Protein AF-A3IW28-F1 (afdb_monomer_lite)

Secondary structure (DSSP, 8-state):
---HHHHHTSHHHHHHHHHHHHHHHHHHHHTTT--HHHHHHHHHHHHSTTTT--S-TTSHHHHHHHHHHHHHHHHHHHHHS-GGG-

Organism: NCBI:txid391612

pLDDT: mean 86.34, std 9.54, range [49.5, 97.75]

Structure (mmCIF, N/CA/C/O back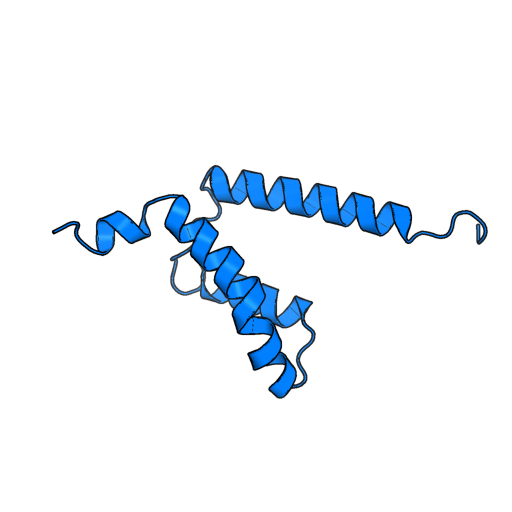bone):
data_AF-A3IW28-F1
#
_entry.id   AF-A3IW28-F1
#
loop_
_atom_site.group_PDB
_atom_site.id
_atom_site.type_symbol
_atom_site.label_atom_id
_atom_site.label_alt_id
_atom_site.label_comp_id
_atom_site.label_asym_id
_atom_site.label_entity_id
_atom_site.label_seq_id
_atom_site.pdbx_PDB_ins_code
_atom_site.Cartn_x
_atom_site.Cartn_y
_atom_site.Cartn_z
_atom_site.occupancy
_atom_site.B_iso_or_equiv
_atom_site.auth_seq_id
_atom_site.auth_comp_id
_atom_site.auth_asym_id
_atom_site.auth_atom_id
_atom_site.pdbx_PDB_model_num
ATOM 1 N N . MET A 1 1 ? 14.081 10.606 -27.039 1.00 49.50 1 MET A N 1
ATOM 2 C CA . MET A 1 1 ? 12.950 9.847 -26.463 1.00 49.50 1 MET A CA 1
ATOM 3 C C . MET A 1 1 ? 13.505 9.032 -25.310 1.00 49.50 1 MET A C 1
ATOM 5 O O . MET A 1 1 ? 14.385 8.215 -25.551 1.00 49.50 1 MET A O 1
ATOM 9 N N . GLU A 1 2 ? 13.104 9.312 -24.068 1.00 57.81 2 GLU A N 1
ATOM 10 C CA . GLU A 1 2 ? 13.479 8.455 -22.933 1.00 57.81 2 GLU A CA 1
ATOM 11 C C . GLU A 1 2 ? 12.956 7.035 -23.201 1.00 57.81 2 GLU A C 1
ATOM 13 O O . GLU A 1 2 ? 11.798 6.855 -23.576 1.00 57.81 2 GLU A O 1
ATOM 18 N N . SER A 1 3 ? 13.820 6.026 -23.075 1.00 68.94 3 SER A N 1
ATOM 19 C CA . SER A 1 3 ? 13.418 4.630 -23.254 1.00 68.94 3 SER A CA 1
ATOM 20 C C . SER A 1 3 ? 12.518 4.210 -22.091 1.00 68.94 3 SER A C 1
ATOM 22 O O . SER A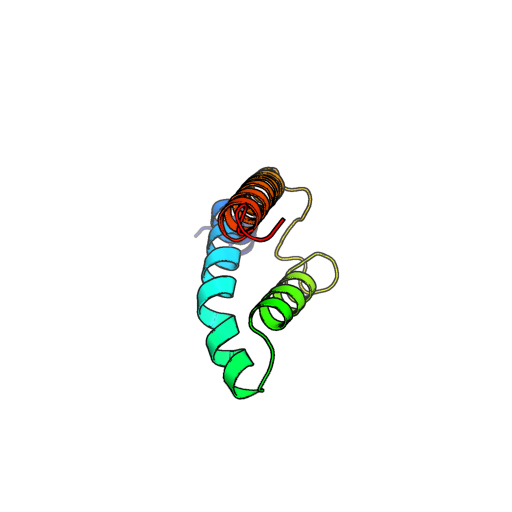 1 3 ? 12.842 4.480 -20.936 1.00 68.94 3 SER A O 1
ATOM 24 N N . ILE A 1 4 ? 11.414 3.513 -22.374 1.00 71.81 4 ILE A N 1
ATOM 25 C CA . ILE A 1 4 ? 10.436 3.020 -21.380 1.00 71.81 4 ILE A CA 1
ATOM 26 C C . ILE A 1 4 ? 11.128 2.267 -20.223 1.00 71.81 4 ILE A C 1
ATOM 28 O O . ILE A 1 4 ? 10.733 2.378 -19.064 1.00 71.81 4 ILE A O 1
ATOM 32 N N . SER A 1 5 ? 12.231 1.576 -20.523 1.00 66.88 5 SER A N 1
ATOM 33 C CA . SER A 1 5 ? 13.066 0.852 -19.553 1.00 66.88 5 SER A CA 1
ATOM 34 C C . SER A 1 5 ? 13.746 1.754 -18.510 1.00 66.88 5 SER A C 1
ATOM 36 O O . SER A 1 5 ? 14.010 1.314 -17.390 1.00 66.88 5 SER A O 1
ATOM 38 N N . ALA A 1 6 ? 14.033 3.013 -18.854 1.00 70.25 6 ALA A N 1
ATOM 39 C CA . ALA A 1 6 ? 14.606 3.993 -17.933 1.00 70.25 6 ALA A CA 1
ATOM 40 C C . ALA A 1 6 ? 13.539 4.539 -16.974 1.00 70.25 6 ALA A C 1
ATOM 42 O O . ALA A 1 6 ? 13.802 4.671 -15.781 1.00 70.25 6 ALA A O 1
ATOM 43 N N . THR A 1 7 ? 12.322 4.787 -17.468 1.00 72.81 7 THR A N 1
ATOM 44 C CA . THR A 1 7 ? 11.206 5.287 -16.649 1.00 72.81 7 THR A CA 1
ATOM 45 C C . THR A 1 7 ? 10.770 4.273 -15.595 1.00 72.81 7 THR A C 1
ATOM 47 O O . THR A 1 7 ? 10.561 4.658 -14.447 1.00 72.81 7 THR A O 1
ATOM 50 N N . ILE A 1 8 ? 10.719 2.981 -15.938 1.00 74.38 8 ILE A N 1
ATOM 51 C CA . ILE A 1 8 ? 10.327 1.907 -15.004 1.00 74.38 8 ILE A CA 1
ATOM 52 C C . ILE A 1 8 ? 11.284 1.804 -13.802 1.00 74.38 8 ILE A C 1
ATOM 54 O O . ILE A 1 8 ? 10.873 1.409 -12.716 1.00 74.38 8 ILE A O 1
ATOM 58 N N . ARG A 1 9 ? 12.556 2.196 -13.955 1.00 73.44 9 ARG A N 1
ATOM 59 C CA . ARG A 1 9 ? 13.549 2.145 -12.865 1.00 73.44 9 ARG A CA 1
ATOM 60 C C . ARG A 1 9 ? 13.524 3.364 -11.948 1.00 73.44 9 ARG A C 1
ATOM 62 O O . ARG A 1 9 ? 14.218 3.357 -10.932 1.00 73.44 9 ARG A O 1
ATOM 69 N N . LYS A 1 10 ? 12.773 4.417 -12.284 1.00 84.69 10 LYS A N 1
ATOM 70 C CA . LYS A 1 10 ? 12.721 5.624 -11.454 1.00 84.69 10 LYS A CA 1
ATOM 71 C C . LYS A 1 10 ? 11.860 5.374 -10.204 1.00 84.69 10 LYS A C 1
ATOM 73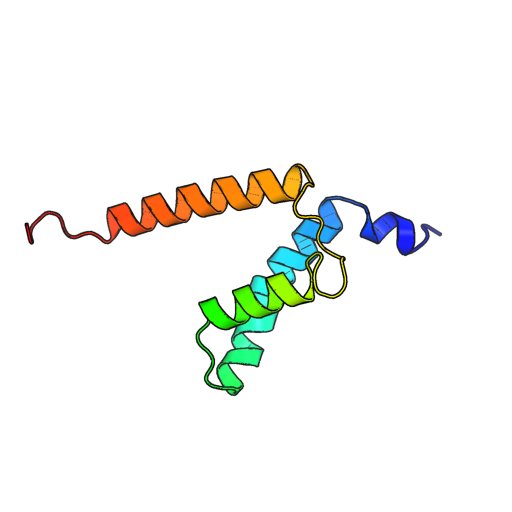 O O . LYS A 1 10 ? 10.777 4.805 -10.330 1.00 84.69 10 LYS A O 1
ATOM 78 N N . PRO A 1 11 ? 12.252 5.883 -9.019 1.00 84.75 11 PRO A N 1
ATOM 79 C CA . PRO A 1 11 ? 11.457 5.760 -7.790 1.00 84.75 11 PRO A CA 1
ATOM 80 C C . PRO A 1 11 ? 10.007 6.243 -7.927 1.00 84.75 11 PRO A C 1
ATOM 82 O O . PRO A 1 11 ? 9.090 5.664 -7.345 1.00 84.75 11 PRO A O 1
ATOM 85 N N . ILE A 1 12 ? 9.798 7.275 -8.751 1.00 88.81 12 ILE A N 1
ATOM 86 C CA . ILE A 1 12 ? 8.478 7.844 -9.038 1.00 88.81 12 ILE A CA 1
ATOM 87 C C . ILE A 1 12 ? 7.526 6.826 -9.681 1.00 88.81 12 ILE A C 1
ATOM 89 O O . ILE A 1 12 ? 6.332 6.849 -9.397 1.00 88.81 12 ILE A O 1
ATOM 93 N N . PHE A 1 13 ? 8.045 5.905 -10.501 1.00 89.81 13 PHE A N 1
ATOM 94 C CA . PHE A 1 13 ? 7.239 4.874 -11.148 1.00 89.81 13 PHE A CA 1
ATOM 95 C C . PHE A 1 13 ? 6.721 3.867 -10.121 1.00 89.81 13 PHE A C 1
ATOM 97 O O . PHE A 1 13 ? 5.522 3.611 -10.076 1.00 89.81 13 PHE A O 1
ATOM 104 N N . SER A 1 14 ? 7.596 3.362 -9.246 1.00 88.12 14 SER A N 1
ATOM 105 C CA . SER A 1 14 ? 7.209 2.452 -8.160 1.00 88.12 14 SER A CA 1
ATOM 106 C C . SER A 1 14 ? 6.156 3.074 -7.244 1.00 88.12 14 SER A C 1
ATOM 108 O O . SER A 1 14 ? 5.189 2.412 -6.873 1.00 88.12 14 SER A O 1
ATOM 110 N N . PHE A 1 15 ? 6.308 4.358 -6.911 1.00 89.00 15 PHE A N 1
ATOM 111 C CA . PHE A 1 15 ? 5.337 5.089 -6.099 1.00 89.00 15 PHE A CA 1
ATOM 112 C C . PHE A 1 15 ? 3.981 5.242 -6.805 1.00 89.00 15 PHE A C 1
ATOM 114 O O . PHE A 1 15 ? 2.943 4.934 -6.219 1.00 89.00 15 PHE A O 1
ATOM 121 N N . ALA A 1 16 ? 3.982 5.651 -8.078 1.00 91.81 16 ALA A N 1
ATOM 122 C CA . ALA A 1 16 ? 2.765 5.777 -8.877 1.00 91.81 16 ALA A CA 1
ATOM 123 C C . ALA A 1 16 ? 2.058 4.427 -9.072 1.00 91.81 16 ALA A C 1
ATOM 125 O O . ALA A 1 16 ? 0.834 4.360 -8.981 1.00 91.81 16 ALA A O 1
ATOM 126 N N . LEU A 1 17 ? 2.814 3.346 -9.287 1.00 91.69 17 LEU A N 1
ATOM 127 C CA . LEU A 1 17 ? 2.278 1.992 -9.400 1.00 91.69 17 LEU A CA 1
ATOM 128 C C . LEU A 1 17 ? 1.615 1.549 -8.092 1.00 91.69 17 LEU A C 1
ATOM 130 O O . LEU A 1 17 ? 0.526 0.981 -8.131 1.00 91.69 17 LEU A O 1
ATOM 134 N N . LEU A 1 18 ? 2.240 1.822 -6.942 1.00 91.00 18 LEU A N 1
ATOM 135 C CA . LEU A 1 18 ? 1.672 1.519 -5.626 1.00 91.00 18 LEU A CA 1
ATOM 136 C C . LEU A 1 18 ? 0.379 2.299 -5.374 1.00 91.00 18 LEU A C 1
ATOM 138 O O . LEU A 1 18 ? -0.641 1.688 -5.065 1.00 91.00 18 LEU A O 1
ATOM 142 N N . LEU A 1 19 ? 0.387 3.623 -5.557 1.00 91.31 19 LEU A N 1
ATOM 143 C CA . LEU A 1 19 ? -0.814 4.449 -5.391 1.00 91.31 19 LEU A CA 1
ATOM 144 C C . LEU A 1 19 ? -1.927 4.043 -6.358 1.00 91.31 19 LEU A C 1
ATOM 146 O O . LEU A 1 19 ? -3.071 3.851 -5.948 1.00 91.31 19 LEU A O 1
ATOM 150 N N . GLY A 1 20 ? -1.577 3.862 -7.632 1.00 93.94 20 GLY A N 1
ATOM 151 C CA . GLY A 1 20 ? -2.497 3.389 -8.655 1.00 93.94 20 GLY A CA 1
ATOM 152 C C . GLY A 1 20 ? -3.094 2.040 -8.272 1.00 93.94 20 GLY A C 1
ATOM 153 O O . GLY A 1 20 ? -4.300 1.866 -8.353 1.00 93.94 20 GLY A O 1
ATOM 154 N N . SER A 1 21 ? -2.285 1.117 -7.759 1.00 92.38 21 SER A N 1
ATOM 155 C CA . SER A 1 21 ? -2.743 -0.200 -7.316 1.00 92.38 21 SER A CA 1
ATOM 156 C C . SER A 1 21 ? -3.718 -0.134 -6.142 1.00 92.38 21 SER A C 1
ATOM 158 O O . SER A 1 21 ? -4.730 -0.830 -6.154 1.00 92.38 21 SER A O 1
ATOM 160 N N . ILE A 1 22 ? -3.440 0.714 -5.149 1.00 91.06 22 ILE A N 1
ATOM 161 C CA . ILE A 1 22 ? -4.309 0.916 -3.979 1.00 91.06 22 ILE A CA 1
ATOM 162 C C . ILE A 1 22 ? -5.661 1.504 -4.396 1.00 91.06 22 ILE A C 1
ATOM 164 O O . ILE A 1 22 ? -6.677 1.186 -3.785 1.00 91.06 22 ILE A O 1
ATOM 168 N N . PHE A 1 23 ? -5.689 2.338 -5.434 1.00 92.44 23 PHE A N 1
ATOM 169 C CA . PHE A 1 23 ? -6.916 2.979 -5.899 1.00 92.44 23 PHE A CA 1
ATOM 170 C C . PHE A 1 23 ? -7.706 2.121 -6.898 1.00 92.44 23 PHE A C 1
ATOM 172 O O . PHE A 1 23 ? -8.910 1.936 -6.740 1.00 92.44 23 PHE A O 1
ATOM 179 N N . LEU A 1 24 ? -7.044 1.579 -7.924 1.00 92.81 24 LEU A N 1
ATOM 180 C CA . LEU A 1 24 ? -7.696 0.879 -9.035 1.00 92.81 24 LEU A CA 1
ATOM 181 C C . LEU A 1 24 ? -8.058 -0.566 -8.703 1.00 92.81 24 LEU A C 1
ATOM 183 O O . LEU A 1 24 ? -9.098 -1.038 -9.156 1.00 92.81 24 LEU A O 1
ATOM 187 N N . ILE A 1 25 ? -7.216 -1.294 -7.962 1.00 92.12 25 ILE A N 1
ATOM 188 C CA . ILE A 1 25 ? -7.415 -2.740 -7.808 1.00 92.12 25 ILE A CA 1
ATOM 189 C C . ILE A 1 25 ? -8.565 -3.090 -6.852 1.00 92.12 25 ILE A C 1
ATOM 191 O O . ILE A 1 25 ? -9.365 -3.955 -7.219 1.00 92.12 25 ILE A O 1
ATOM 195 N N . PRO A 1 26 ? -8.717 -2.466 -5.666 1.00 87.62 26 PRO A N 1
ATOM 196 C CA . PRO A 1 26 ? -9.768 -2.864 -4.734 1.00 87.62 26 PRO A CA 1
ATOM 197 C C . PRO A 1 26 ? -11.183 -2.807 -5.314 1.00 87.62 26 PRO A C 1
ATOM 199 O O . PRO A 1 26 ? -11.870 -3.819 -5.210 1.00 87.62 26 PRO A O 1
ATOM 202 N N . PRO A 1 27 ? -11.607 -1.741 -6.025 1.00 89.56 27 PRO A N 1
ATOM 203 C CA . PRO A 1 27 ? -12.938 -1.706 -6.636 1.00 89.56 27 PRO A CA 1
ATOM 204 C C . PRO A 1 27 ? -13.164 -2.818 -7.672 1.00 89.56 27 PRO A C 1
ATOM 206 O O . PRO A 1 27 ? -14.288 -3.274 -7.880 1.00 89.56 27 PRO A O 1
ATOM 209 N N . ILE A 1 28 ? -12.099 -3.269 -8.345 1.00 89.44 28 ILE A N 1
ATOM 210 C CA . ILE A 1 28 ? -12.163 -4.373 -9.312 1.00 89.44 28 ILE A CA 1
ATOM 211 C C . ILE A 1 28 ? -12.324 -5.708 -8.574 1.00 89.44 28 ILE A C 1
ATOM 213 O O . ILE A 1 28 ? -13.140 -6.537 -8.973 1.00 89.44 28 ILE A O 1
ATOM 217 N N . PHE A 1 29 ? -11.577 -5.911 -7.487 1.00 88.38 29 PHE A N 1
ATOM 218 C CA . PHE A 1 29 ? -11.592 -7.149 -6.702 1.00 88.38 29 PHE A CA 1
ATOM 219 C C . PHE A 1 29 ? -12.810 -7.269 -5.774 1.00 88.38 29 PHE A C 1
ATOM 221 O O . PHE A 1 29 ? -13.240 -8.382 -5.473 1.00 88.38 29 PHE A O 1
ATOM 228 N N . GLU A 1 30 ? -13.433 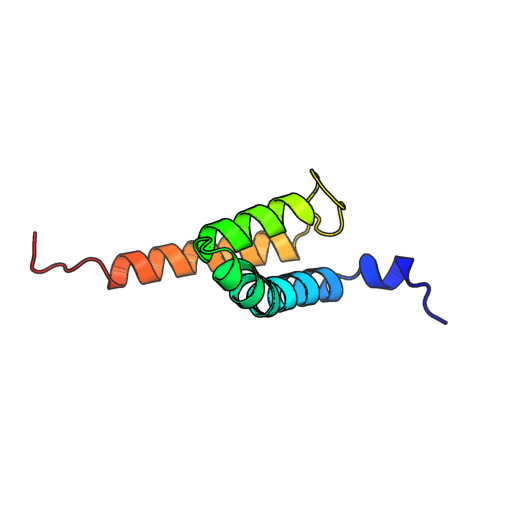-6.157 -5.387 1.00 85.44 30 GLU A N 1
ATOM 229 C CA . GLU A 1 30 ? -14.708 -6.151 -4.662 1.00 85.44 30 GLU A CA 1
ATOM 230 C C . GLU A 1 30 ? -15.830 -6.801 -5.484 1.00 85.44 30 GLU A C 1
ATOM 232 O O . GLU A 1 30 ? -16.664 -7.521 -4.931 1.00 85.44 30 GLU A O 1
ATOM 237 N N . LYS A 1 31 ? -15.800 -6.673 -6.821 1.00 86.25 31 LYS A N 1
ATOM 238 C CA . LYS A 1 31 ? -16.735 -7.393 -7.708 1.00 86.25 31 LYS A CA 1
ATOM 239 C C . LYS A 1 31 ? -16.592 -8.915 -7.607 1.00 86.25 31 LYS A C 1
ATOM 241 O O . LYS A 1 31 ? -17.552 -9.635 -7.864 1.00 86.25 31 LYS A O 1
ATOM 246 N N . LEU A 1 32 ? -15.418 -9.399 -7.205 1.00 86.69 32 LEU A N 1
ATOM 247 C CA . LEU A 1 32 ? -15.114 -10.814 -6.981 1.00 86.69 32 LEU A CA 1
ATOM 248 C C . LEU A 1 32 ? -15.390 -11.255 -5.532 1.00 86.69 32 LEU A C 1
ATOM 250 O O . LEU A 1 32 ? -15.062 -12.383 -5.171 1.00 86.69 32 LEU A O 1
ATOM 254 N N . ARG A 1 33 ? -15.994 -10.389 -4.700 1.00 85.69 33 ARG A N 1
ATOM 255 C CA . ARG A 1 33 ? -16.250 -10.612 -3.263 1.00 85.69 33 ARG A CA 1
ATOM 256 C C . ARG A 1 33 ? -14.981 -10.862 -2.437 1.00 85.69 33 ARG A C 1
ATOM 258 O O . ARG A 1 33 ? -15.032 -11.541 -1.414 1.00 85.69 33 ARG A O 1
ATOM 265 N N . LEU A 1 34 ? -13.842 -10.320 -2.867 1.00 84.75 34 LEU A N 1
ATOM 266 C CA . LEU A 1 34 ? -12.586 -10.415 -2.123 1.00 84.75 34 LEU A CA 1
ATOM 267 C C . LEU A 1 34 ? -12.439 -9.245 -1.145 1.00 84.75 34 LEU A C 1
ATOM 269 O O . LEU A 1 34 ? -12.819 -8.115 -1.441 1.00 84.75 34 LEU A O 1
ATOM 273 N N . LEU A 1 35 ? -11.857 -9.522 0.025 1.00 85.69 35 LEU A N 1
ATOM 274 C CA . LEU A 1 35 ? -11.577 -8.507 1.038 1.00 85.69 35 LEU A CA 1
ATOM 275 C C . LEU A 1 35 ? -10.534 -7.509 0.507 1.00 85.69 35 LEU A C 1
ATOM 277 O O . LEU A 1 35 ? -9.510 -7.917 -0.045 1.00 85.69 35 LEU A O 1
ATOM 281 N N . ARG A 1 36 ? -10.738 -6.211 0.754 1.00 82.31 36 ARG A N 1
ATOM 282 C CA . ARG A 1 36 ? -9.854 -5.123 0.290 1.00 82.31 36 ARG A CA 1
ATOM 283 C C . ARG A 1 36 ? -8.369 -5.333 0.626 1.00 82.31 36 ARG A C 1
ATOM 285 O O . ARG A 1 36 ? -7.493 -5.034 -0.183 1.00 82.31 36 ARG A O 1
ATOM 292 N N . LEU A 1 37 ? -8.071 -5.862 1.815 1.00 86.56 37 LEU A N 1
ATOM 293 C CA . LEU A 1 37 ? -6.692 -6.153 2.229 1.00 86.56 37 LEU A CA 1
ATOM 294 C C . LEU A 1 37 ? -6.089 -7.323 1.442 1.00 86.56 37 LEU A C 1
ATOM 296 O O . LEU A 1 37 ? -4.933 -7.262 1.028 1.00 86.56 37 LEU A O 1
ATOM 300 N N . VAL A 1 38 ? -6.885 -8.365 1.187 1.00 90.56 38 VAL A N 1
ATOM 301 C CA . VAL A 1 38 ? -6.450 -9.550 0.437 1.00 90.56 38 VAL A CA 1
ATOM 302 C C . VAL A 1 38 ? -6.133 -9.172 -1.008 1.00 90.56 38 VAL A C 1
ATOM 304 O O . VAL A 1 38 ? -5.103 -9.595 -1.530 1.00 90.56 38 VAL A O 1
ATOM 307 N N . SER A 1 39 ? -6.945 -8.315 -1.640 1.00 90.31 39 SER A N 1
ATOM 308 C CA . SER A 1 39 ? -6.662 -7.842 -3.000 1.00 90.31 39 SER A CA 1
ATOM 309 C C . SER A 1 39 ? -5.359 -7.049 -3.090 1.00 90.31 39 SER A C 1
ATOM 311 O O . SER A 1 39 ? -4.584 -7.268 -4.017 1.00 90.31 39 SER A O 1
ATOM 313 N N . LEU A 1 40 ? -5.066 -6.181 -2.112 1.00 89.50 40 LEU A N 1
ATOM 314 C CA . LEU A 1 40 ? -3.790 -5.454 -2.068 1.00 89.50 40 LEU A CA 1
ATOM 315 C C . LEU A 1 40 ? -2.592 -6.400 -1.918 1.00 89.50 40 LEU A C 1
ATOM 317 O O . LEU A 1 40 ? -1.547 -6.180 -2.529 1.00 89.50 40 LEU A O 1
ATOM 321 N N . LEU A 1 41 ? -2.736 -7.454 -1.112 1.00 90.94 41 LEU A N 1
ATOM 322 C CA . LEU A 1 41 ? -1.671 -8.428 -0.882 1.00 90.94 41 LEU A CA 1
ATOM 323 C C . LEU A 1 41 ? -1.371 -9.217 -2.162 1.00 90.94 41 LEU A C 1
ATOM 325 O O . LEU A 1 41 ? -0.213 -9.316 -2.568 1.00 90.94 41 LEU A O 1
ATOM 329 N N . VAL A 1 42 ? -2.414 -9.700 -2.842 1.00 91.62 42 VAL A N 1
ATOM 330 C CA . VAL A 1 42 ? -2.303 -10.405 -4.131 1.00 91.62 42 VAL A CA 1
ATOM 331 C C . VAL A 1 42 ? -1.597 -9.538 -5.174 1.00 91.62 42 VAL A C 1
ATOM 333 O O . VAL A 1 42 ? -0.676 -9.998 -5.844 1.00 91.62 42 VAL A O 1
ATOM 336 N N . VAL A 1 43 ? -1.971 -8.263 -5.259 1.00 91.88 43 VAL A N 1
ATOM 337 C CA . VAL A 1 43 ? -1.328 -7.261 -6.120 1.00 91.88 43 VAL A CA 1
ATOM 338 C C . VAL A 1 43 ? 0.144 -7.070 -5.775 1.00 91.88 43 VAL A C 1
ATOM 340 O O . VAL A 1 43 ? 0.984 -7.052 -6.672 1.00 91.88 43 VAL A O 1
ATOM 343 N N . GLY A 1 44 ? 0.478 -6.966 -4.488 1.00 90.75 44 GLY A N 1
ATOM 344 C CA . GLY A 1 44 ? 1.861 -6.850 -4.030 1.00 90.75 44 GLY A CA 1
ATOM 345 C C . GLY A 1 44 ? 2.717 -8.054 -4.431 1.00 90.75 44 GLY A C 1
ATOM 346 O O . GLY A 1 44 ? 3.855 -7.876 -4.862 1.00 90.75 44 GLY A O 1
ATOM 347 N N . VAL A 1 45 ? 2.165 -9.269 -4.366 1.00 91.81 45 VAL A N 1
ATOM 348 C CA . VAL A 1 45 ? 2.839 -10.492 -4.839 1.00 91.81 45 VAL A CA 1
ATOM 349 C C . VAL A 1 45 ? 2.993 -10.484 -6.364 1.00 91.81 45 VAL A C 1
ATOM 351 O O . VAL A 1 45 ? 4.073 -10.793 -6.867 1.00 91.81 45 VAL A O 1
ATOM 354 N N . LEU A 1 46 ? 1.949 -10.076 -7.093 1.00 92.81 46 LEU A N 1
ATOM 355 C CA . LEU A 1 46 ? 1.932 -9.985 -8.558 1.00 92.81 46 LEU A CA 1
ATOM 356 C C . LEU A 1 46 ? 2.922 -8.959 -9.111 1.00 92.81 46 LEU A C 1
ATOM 358 O O . LEU A 1 46 ? 3.561 -9.220 -10.125 1.00 92.81 46 LEU A O 1
ATOM 362 N N . PHE A 1 47 ? 3.061 -7.798 -8.476 1.00 91.19 47 PHE A N 1
ATOM 363 C CA . PHE A 1 47 ? 3.972 -6.746 -8.933 1.00 91.19 47 PHE A CA 1
ATOM 364 C C . PHE A 1 47 ? 5.359 -6.813 -8.284 1.00 91.19 47 PHE A C 1
ATOM 366 O O . PHE A 1 47 ? 6.291 -6.181 -8.782 1.00 91.19 47 PHE A O 1
ATOM 373 N N . GLY A 1 48 ? 5.513 -7.572 -7.199 1.00 88.69 48 GLY A N 1
ATOM 374 C CA . GLY A 1 48 ? 6.781 -7.805 -6.515 1.00 88.69 48 GLY A CA 1
ATOM 375 C C . GLY A 1 48 ? 7.674 -8.841 -7.205 1.00 88.69 48 GLY A C 1
ATOM 376 O O . GLY A 1 48 ? 7.417 -9.287 -8.322 1.00 88.69 48 GLY A O 1
ATOM 377 N N . GLY A 1 49 ? 8.741 -9.244 -6.509 1.00 85.88 49 GLY A N 1
ATOM 378 C CA . GLY A 1 49 ? 9.768 -10.147 -7.047 1.00 85.88 49 GLY A CA 1
ATOM 379 C C . GLY A 1 49 ? 9.290 -11.562 -7.399 1.00 85.88 49 GLY A C 1
ATOM 380 O O . GLY A 1 49 ? 9.953 -12.227 -8.184 1.00 85.88 49 GLY A O 1
ATOM 381 N N . SER A 1 50 ? 8.152 -12.011 -6.860 1.00 86.62 50 SER A N 1
ATOM 382 C CA . SER A 1 50 ? 7.555 -13.316 -7.194 1.00 86.62 50 SER A CA 1
ATOM 383 C C . SER A 1 50 ? 6.669 -13.285 -8.445 1.00 86.62 50 SER A C 1
ATOM 385 O O . SER A 1 50 ? 6.253 -14.343 -8.908 1.00 86.62 50 SER A O 1
ATOM 387 N N . GLY A 1 51 ? 6.350 -12.099 -8.968 1.00 88.69 51 GLY A N 1
ATOM 388 C CA . GLY A 1 51 ? 5.512 -11.919 -10.150 1.00 88.69 51 GLY A CA 1
ATOM 389 C C . GLY A 1 51 ? 6.255 -11.185 -11.262 1.00 88.69 51 GLY A C 1
ATOM 390 O O . GLY A 1 51 ? 7.230 -11.686 -11.812 1.00 88.69 51 GLY A O 1
ATOM 391 N N . LEU A 1 52 ? 5.787 -9.987 -11.607 1.00 88.19 52 LEU A N 1
ATOM 392 C CA . LEU A 1 52 ? 6.308 -9.174 -12.709 1.00 88.19 52 LEU A CA 1
ATOM 393 C C . LEU A 1 52 ? 7.621 -8.446 -12.375 1.00 88.19 52 LEU A C 1
ATOM 395 O O . LEU A 1 52 ? 8.240 -7.878 -13.273 1.00 88.19 52 LEU A O 1
ATOM 399 N N . GLY A 1 53 ? 8.038 -8.410 -11.103 1.00 88.06 53 GLY A N 1
ATOM 400 C CA . GLY A 1 53 ? 9.292 -7.777 -10.682 1.00 88.06 53 GLY A CA 1
ATOM 401 C C . GLY A 1 53 ? 9.350 -6.259 -10.898 1.00 88.06 53 GLY A C 1
ATOM 402 O O . GLY A 1 53 ? 10.440 -5.691 -10.917 1.00 88.06 53 GLY A O 1
ATOM 403 N N . LEU A 1 54 ? 8.199 -5.594 -11.066 1.00 87.62 54 LEU A N 1
ATOM 404 C CA . LEU A 1 54 ? 8.111 -4.140 -11.271 1.00 87.62 54 LEU A CA 1
ATOM 405 C C . LEU A 1 54 ? 8.398 -3.358 -9.985 1.00 87.62 54 LEU A C 1
ATOM 407 O O . LEU A 1 54 ? 8.844 -2.214 -10.036 1.00 87.62 54 LEU A O 1
ATOM 411 N N . LEU A 1 55 ? 8.150 -3.977 -8.831 1.00 88.00 55 LEU A N 1
ATOM 412 C CA . LEU A 1 55 ? 8.420 -3.417 -7.517 1.00 88.00 55 LEU A CA 1
ATOM 413 C C . LEU A 1 55 ? 9.634 -4.099 -6.889 1.00 88.00 55 LEU A C 1
ATOM 415 O O . LEU A 1 55 ? 9.632 -5.300 -6.615 1.00 88.00 55 LEU A O 1
ATOM 419 N N . ASN A 1 56 ? 10.658 -3.301 -6.593 1.00 87.69 56 ASN A N 1
ATOM 420 C CA . ASN A 1 56 ? 11.831 -3.757 -5.861 1.00 87.69 56 ASN A CA 1
ATOM 421 C C . ASN A 1 56 ? 11.642 -3.531 -4.354 1.00 87.69 56 ASN A C 1
ATOM 423 O O . ASN A 1 56 ? 11.708 -2.399 -3.870 1.00 87.69 56 ASN A O 1
ATOM 427 N N . SER A 1 57 ? 11.462 -4.622 -3.607 1.00 84.38 57 SER A N 1
ATOM 428 C CA . SER A 1 57 ? 11.299 -4.607 -2.145 1.00 84.38 57 SER A CA 1
ATOM 429 C C . SER A 1 57 ? 12.504 -4.047 -1.384 1.00 84.38 57 SER A C 1
ATOM 431 O O . SER A 1 57 ? 12.353 -3.624 -0.240 1.00 84.38 57 SER A O 1
ATOM 433 N N . LYS A 1 58 ? 13.683 -4.020 -2.014 1.00 86.75 58 LYS A N 1
ATOM 434 C CA . LYS A 1 58 ? 14.931 -3.503 -1.435 1.00 86.75 58 LYS A CA 1
ATOM 435 C C . LYS A 1 58 ? 15.199 -2.034 -1.779 1.00 86.75 58 LYS A C 1
ATOM 437 O O . LYS A 1 58 ? 16.205 -1.493 -1.341 1.00 86.75 58 LYS A O 1
ATOM 442 N N . SER A 1 59 ? 14.340 -1.396 -2.576 1.00 88.81 59 SER A N 1
ATOM 443 C CA . SER A 1 59 ? 14.479 0.026 -2.908 1.00 88.81 59 SER A CA 1
ATOM 444 C C . SER A 1 59 ? 14.226 0.896 -1.677 1.00 88.81 59 SER A C 1
ATOM 446 O O . SER A 1 59 ? 13.253 0.667 -0.963 1.00 88.81 59 SER A O 1
ATOM 448 N N . GLU A 1 60 ? 15.016 1.955 -1.489 1.00 89.38 60 GLU A N 1
ATOM 449 C CA . GLU A 1 60 ? 14.875 2.886 -0.355 1.00 89.38 60 GLU A CA 1
ATOM 450 C C . GLU A 1 60 ? 13.455 3.454 -0.235 1.00 89.38 60 GLU A C 1
ATOM 452 O O . GLU A 1 60 ? 12.857 3.418 0.836 1.00 89.38 60 GLU A O 1
ATOM 457 N N . THR A 1 61 ? 12.858 3.882 -1.352 1.00 88.50 61 THR A N 1
ATOM 458 C CA . THR A 1 61 ? 11.471 4.373 -1.395 1.00 88.50 61 THR A CA 1
ATOM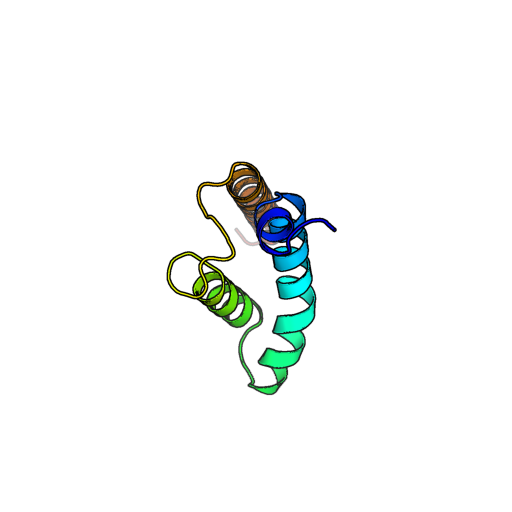 459 C C . THR A 1 61 ? 10.462 3.340 -0.903 1.00 88.50 61 THR A C 1
ATOM 461 O O . THR A 1 61 ? 9.527 3.695 -0.196 1.00 88.50 61 THR A O 1
ATOM 464 N N . MET A 1 62 ? 10.647 2.065 -1.255 1.00 89.62 62 MET A N 1
ATOM 465 C CA . MET A 1 62 ? 9.747 0.989 -0.840 1.00 89.62 62 MET A CA 1
ATOM 466 C C . MET A 1 62 ? 9.895 0.691 0.653 1.00 89.62 62 MET A C 1
ATOM 468 O O . MET A 1 62 ? 8.894 0.508 1.342 1.00 89.62 62 MET A O 1
ATOM 472 N N . VAL A 1 63 ? 11.131 0.675 1.161 1.00 92.25 63 VAL A N 1
ATOM 473 C CA . VAL A 1 63 ? 11.403 0.512 2.595 1.00 92.25 63 VAL A CA 1
ATOM 474 C C . VAL A 1 63 ? 10.759 1.651 3.384 1.00 92.25 63 VAL A C 1
ATOM 476 O O . VAL A 1 63 ? 10.002 1.383 4.312 1.00 92.25 63 VAL A O 1
ATOM 479 N N . LEU A 1 64 ? 10.953 2.896 2.947 1.00 93.12 64 LEU A N 1
ATOM 480 C CA . LEU A 1 64 ? 10.376 4.078 3.582 1.00 93.12 64 LEU A CA 1
ATOM 481 C C . LEU A 1 64 ? 8.840 4.044 3.589 1.00 93.12 64 LEU A C 1
ATOM 483 O O . LEU A 1 64 ? 8.230 4.247 4.636 1.00 93.12 64 LEU A O 1
ATOM 487 N N . LEU A 1 65 ? 8.201 3.729 2.456 1.00 91.31 65 LEU A N 1
ATOM 488 C CA . LEU A 1 65 ? 6.737 3.640 2.377 1.00 91.31 65 LEU A CA 1
ATOM 489 C C . LEU A 1 65 ? 6.173 2.524 3.261 1.00 91.31 65 LEU A C 1
ATOM 491 O O . LEU A 1 65 ? 5.158 2.718 3.930 1.00 91.31 65 LEU A O 1
ATOM 495 N N . LYS A 1 66 ? 6.839 1.364 3.283 1.00 91.69 66 LYS A N 1
ATOM 496 C CA . LYS A 1 66 ? 6.468 0.225 4.130 1.00 91.69 66 LYS A CA 1
ATOM 497 C C . LYS A 1 66 ? 6.575 0.583 5.611 1.00 91.69 66 LYS A C 1
ATOM 499 O O . LYS A 1 66 ? 5.666 0.265 6.375 1.00 91.69 66 LYS A O 1
ATOM 504 N N . ASP A 1 67 ? 7.658 1.235 6.017 1.00 95.56 67 ASP A N 1
ATOM 505 C CA . ASP A 1 67 ? 7.894 1.575 7.419 1.00 95.56 67 ASP A CA 1
ATOM 506 C C . ASP A 1 67 ? 6.916 2.655 7.902 1.00 95.56 67 ASP A C 1
ATOM 508 O O . ASP A 1 67 ? 6.318 2.494 8.968 1.00 95.56 67 ASP A O 1
ATOM 512 N N . ILE A 1 68 ? 6.652 3.681 7.082 1.00 95.81 68 ILE A N 1
ATOM 513 C CA . ILE A 1 68 ? 5.609 4.685 7.354 1.00 95.81 68 ILE A CA 1
ATOM 514 C C . ILE A 1 68 ? 4.233 4.021 7.450 1.00 95.81 68 ILE A C 1
ATOM 516 O O . ILE A 1 68 ? 3.503 4.259 8.411 1.00 95.81 68 ILE A O 1
ATOM 520 N N . GLY A 1 69 ? 3.884 3.158 6.491 1.00 93.88 69 GLY A N 1
ATOM 521 C CA . GLY A 1 69 ? 2.610 2.440 6.492 1.00 93.88 69 GLY A CA 1
ATOM 522 C C . GLY A 1 69 ? 2.434 1.566 7.733 1.00 93.88 69 GLY A C 1
ATOM 523 O O . GLY A 1 69 ? 1.359 1.556 8.328 1.00 93.88 69 GLY A O 1
ATOM 524 N N . LYS A 1 70 ? 3.499 0.887 8.179 1.00 95.25 70 LYS A N 1
ATOM 525 C CA . LYS A 1 70 ? 3.488 0.088 9.411 1.00 95.25 70 LYS A CA 1
ATOM 526 C C . LYS A 1 70 ? 3.226 0.957 10.639 1.00 95.25 70 LYS A C 1
ATOM 528 O O . LYS A 1 70 ? 2.368 0.611 11.442 1.00 95.25 70 LYS A O 1
ATOM 533 N N . ILE A 1 71 ? 3.942 2.074 10.776 1.00 97.75 71 ILE A N 1
ATOM 534 C CA . ILE A 1 71 ? 3.758 3.003 11.901 1.00 97.75 71 ILE A CA 1
ATOM 535 C C . ILE A 1 71 ? 2.335 3.569 11.893 1.00 97.75 71 ILE A C 1
ATOM 537 O O . ILE A 1 71 ? 1.687 3.579 12.936 1.00 97.75 71 ILE A O 1
ATOM 541 N N . TYR A 1 72 ? 1.821 3.967 10.727 1.00 96.19 72 TYR A N 1
ATOM 542 C CA . TYR A 1 72 ? 0.447 4.445 10.581 1.00 96.19 72 TYR A CA 1
ATOM 543 C C . TYR A 1 72 ? -0.583 3.389 11.005 1.00 96.19 72 TYR A C 1
ATOM 545 O O . TYR A 1 72 ? -1.477 3.691 11.787 1.00 96.19 72 TYR A O 1
ATOM 553 N N . LEU A 1 73 ? -0.437 2.141 10.548 1.00 94.50 73 LEU A N 1
ATOM 554 C CA . LEU A 1 73 ? -1.331 1.045 10.936 1.00 94.50 73 LEU A CA 1
ATOM 555 C C . LEU A 1 73 ? -1.291 0.775 12.441 1.00 94.50 73 LEU A C 1
ATOM 557 O O . LEU A 1 73 ? -2.337 0.592 13.053 1.00 94.50 73 LEU A O 1
ATOM 561 N N . MET A 1 74 ? -0.098 0.774 13.039 1.00 95.88 74 MET A N 1
ATOM 562 C CA . MET A 1 74 ? 0.058 0.613 14.487 1.00 95.88 74 MET A CA 1
ATOM 563 C C . MET A 1 74 ? -0.596 1.763 15.254 1.00 95.88 74 MET A C 1
ATOM 565 O O . MET A 1 74 ? -1.221 1.533 16.284 1.00 95.88 74 MET A O 1
ATOM 569 N N . PHE A 1 75 ? -0.479 2.988 14.743 1.00 95.62 75 PHE A N 1
ATOM 570 C CA . PHE A 1 75 ? -1.105 4.161 15.337 1.00 95.62 75 PHE A CA 1
ATOM 571 C C . PHE A 1 75 ? -2.635 4.089 15.272 1.00 95.62 75 PHE A C 1
ATOM 573 O O . PHE A 1 75 ? -3.288 4.253 16.296 1.00 95.62 75 PHE A O 1
ATOM 580 N N . VAL A 1 76 ? -3.206 3.777 14.104 1.00 94.19 76 VAL A N 1
ATOM 581 C CA . VAL A 1 76 ? -4.661 3.617 13.935 1.00 94.19 76 VAL A CA 1
AT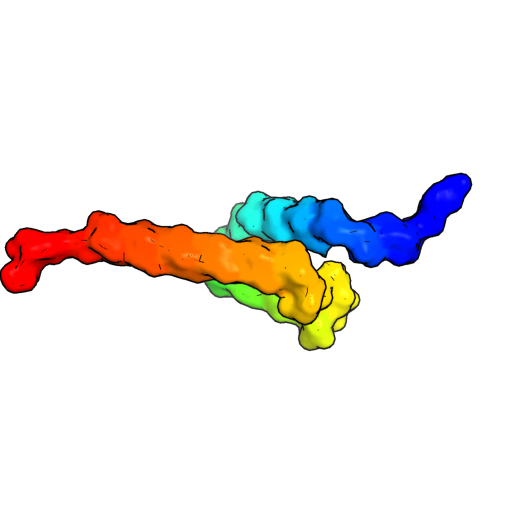OM 582 C C . VAL A 1 76 ? -5.195 2.491 14.814 1.00 94.19 76 VAL A C 1
ATOM 584 O O . VAL A 1 76 ? -6.179 2.690 15.514 1.00 94.19 76 VAL A O 1
ATOM 587 N N . ALA A 1 77 ? -4.512 1.343 14.843 1.00 92.94 77 ALA A N 1
ATOM 588 C CA . ALA A 1 77 ? -4.882 0.246 15.730 1.00 92.94 77 ALA A CA 1
ATOM 589 C C . ALA A 1 77 ? -4.863 0.679 17.205 1.00 92.94 77 ALA A C 1
ATOM 591 O O . ALA A 1 77 ? -5.762 0.322 17.952 1.00 92.94 77 ALA A O 1
ATOM 592 N N . GLY A 1 78 ? -3.882 1.489 17.615 1.00 91.56 78 GLY A N 1
ATOM 593 C CA . GLY A 1 78 ? -3.828 2.066 18.958 1.00 91.56 78 GLY A CA 1
ATOM 594 C C . GLY A 1 78 ? -4.975 3.032 19.279 1.00 91.56 78 GLY A C 1
ATOM 595 O O . GLY A 1 78 ? -5.386 3.089 20.431 1.00 91.56 78 GLY A O 1
ATOM 596 N N . LEU A 1 79 ? -5.497 3.767 18.288 1.00 91.81 79 LEU A N 1
ATOM 597 C CA . LEU A 1 79 ? -6.659 4.655 18.452 1.00 91.81 79 LEU A CA 1
ATOM 598 C C . LEU A 1 79 ? -7.994 3.901 18.496 1.00 91.81 79 LEU A C 1
ATOM 600 O O . LEU A 1 79 ? -8.948 4.403 19.079 1.00 91.81 79 LEU A O 1
ATOM 604 N N . GLU A 1 80 ? -8.076 2.743 17.841 1.00 89.12 80 GLU A N 1
ATOM 605 C CA . GLU A 1 80 ? -9.299 1.935 17.774 1.00 89.12 80 GLU A CA 1
ATOM 606 C C . GLU A 1 80 ? -9.449 0.975 18.965 1.00 89.12 80 GLU A C 1
ATOM 608 O O . GLU A 1 80 ? -10.541 0.477 19.226 1.00 89.12 80 GLU A O 1
ATOM 613 N N . ILE A 1 81 ? -8.370 0.739 19.720 1.00 87.62 81 ILE A N 1
ATOM 614 C CA . ILE A 1 81 ? -8.440 0.057 21.014 1.00 87.62 81 ILE A CA 1
ATOM 615 C C . ILE A 1 81 ? -9.169 0.976 22.002 1.00 87.62 81 ILE A C 1
ATOM 617 O O . ILE A 1 81 ? -8.637 2.005 22.416 1.00 87.62 81 ILE A O 1
ATOM 621 N N . ASP A 1 82 ? -10.381 0.582 22.390 1.00 76.75 82 ASP A N 1
ATOM 622 C CA . ASP A 1 82 ? -11.143 1.259 23.436 1.00 76.75 82 ASP A CA 1
ATOM 623 C C . ASP A 1 82 ? -10.516 0.964 24.806 1.00 76.75 82 ASP A C 1
ATOM 625 O O . ASP A 1 82 ? -10.547 -0.163 25.305 1.00 76.75 82 ASP A O 1
ATOM 629 N N . MET A 1 83 ? -9.900 1.986 25.398 1.00 68.19 83 MET A N 1
ATOM 630 C CA . MET A 1 83 ? -9.226 1.898 26.694 1.00 68.19 83 MET A CA 1
ATOM 631 C C . MET A 1 83 ? -10.214 1.809 27.867 1.00 68.19 83 MET A C 1
ATOM 633 O O . MET A 1 83 ? -9.785 1.481 28.970 1.00 68.19 83 MET A O 1
ATOM 637 N N . GLU A 1 84 ? -11.510 2.086 27.662 1.00 64.69 84 GLU A N 1
ATOM 638 C CA . GLU A 1 84 ? -12.530 1.980 28.719 1.00 64.69 84 GLU A CA 1
ATOM 639 C C . GLU A 1 84 ? -13.109 0.565 28.871 1.00 64.69 84 GLU A C 1
ATOM 641 O O . GLU A 1 84 ? -13.864 0.298 29.807 1.00 64.69 84 GLU A O 1
ATOM 646 N N . GLN A 1 85 ? -12.753 -0.360 27.976 1.00 61.88 85 GLN A N 1
ATOM 647 C CA . GLN A 1 85 ? -13.239 -1.743 27.985 1.00 61.88 85 GLN A CA 1
ATOM 648 C C . GLN A 1 85 ? -12.273 -2.749 28.644 1.00 61.88 85 GLN A C 1
ATOM 650 O O . GLN A 1 85 ? -12.506 -3.958 28.550 1.00 61.88 85 GLN A O 1
ATOM 655 N N . PHE A 1 86 ? -11.215 -2.264 29.307 1.00 59.41 86 PHE A N 1
ATOM 656 C CA . PHE A 1 86 ? -10.186 -3.063 29.989 1.00 59.41 86 PHE A CA 1
ATOM 657 C C . PHE A 1 86 ? -10.215 -2.925 31.513 1.00 59.41 86 PHE A C 1
ATOM 659 O O . PHE A 1 86 ? -10.397 -1.794 32.015 1.00 59.41 86 PHE A O 1
#

Radius of gyration: 16.15 Å; chains: 1; bounding box: 32×23×56 Å

InterPro domains:
  IPR006153 Cation/H+ exchanger, transmembrane domain [PF00999] (21-86)
  IPR038770 Sodium/solute symporter superfamily [G3DSA:1.20.1530.20] (9-86)

Sequence (86 aa):
MESISATIRKPIFSFALLLGSIFLIPPIFEKLRLLRLVSLLVVGVLFGGSGLGLLNSKSETMVLLKDIGKIYLMFVAGLEIDMEQF

Foldseek 3Di:
DPDPVVVLPDLVNLVCLLVCQLPPFQVVCVVVVDDSVVSSVVVCCCCPPVHPNSDDCPDPSNVVVVVVVVVVVVVVVVVPPDPVVD